Protein 6O62 (pdb70)

Nearest PDB structures (foldseek):
  6o62-assembly1_A-2  TM=1.006E+00  e=1.390E-36  Candida albicans SC5314
  2gf9-assembly1_A  TM=9.568E-01  e=5.274E-24  Homo sapiens
  2f9m-assembly1_A  TM=9.574E-01  e=1.045E-21  Homo sapiens
  2f9l-assembly1_A  TM=9.333E-01  e=4.329E-22  Homo sapiens
  6y7g-assembly2_B  TM=9.219E-01  e=2.370E-21  Homo sapiens

CATH classification: 3.40.50.300

Solvent-accessible surface area: 9292 Å² total; per-residue (Å²): 230,77,91,54,33,100,0,25,0,1,0,0,3,36,105,59,3,15,18,69,30,1,12,49,32,2,40,91,84,123,80,157,86,74,91,94,47,77,60,51,4,110,9,127,57,93,69,0,61,0,37,0,35,21,4,19,49,91,43,197,176,216,67,66,51,56,63,71,8,144,54,5,55,0,0,1,1,2,0,8,0,21,58,32,200,7,25,116,48,1,95,94,41,43,115,33,0,65,127,40,12,89,156,56,22,32,16,0,0,0,0,2,64,9,51,46,104,145,83,62,111,0,45,92,115,73,0,82,90,17,2,69,139,28,130,18,40,33,30,4,0,0,4,119,62,60,76,51,0,56,40,1,2,74,76,0,0,39,45,4,33,133,118,51,86,144,160,126,232

Foldseek 3Di:
DDAPEEAEEEEDFDPPLQRVLLQCCQAVVDGDPWDWDWDWDAAPRGIYIYTYTDHHPPDDDPDDPLVSLERHQEYEYEAEQLDVVRVVCSVVVLVVSPVRHDPNRAYEYEHEPPVPPVSGDHDPVNQVVVCVVVVHHYDYAYSVVRPCSNVRVRVSVNSSVVRPDDDDD

InterPro domains:
  IPR001806 Small GTPase [PF00071] (16-175)
  IPR001806 Small GTPase [PS51421] (6-210)
  IPR001806 Small GTPase [SM00174] (17-178)
  IPR005225 Small GTP-binding domain [TIGR00231] (14-171)
  IPR027417 P-loop containing nucleoside triphosphate hydrolase [G3DSA:3.40.50.300] (5-186)
  IPR027417 P-loop containing nucleoside triphosphate hydrolase [SSF52540] (11-182)
  IPR050305 Small GTPase superfamily, Rab [PTHR47980] (8-191)

Organism: Candida albicans (strain SC5314 / ATCC MYA-2876) (NCBI:txid237561)

Secondary structure (DSSP, 8-state):
---SEEEEEEEE--TTSSHHHHHHHHHT------EEEEEEEEETTEEEEEEEEE-SSSPPTT---HHHHSS-SEEEEEEETT-HHHHHTHHHHHHHHHHHS-TTPEEEEEEE-TT--TT--S-HHHHHHHHHHHT--EEE-BTTTTBTHHHHHHHHHHHHHHH------

GO terms:
  GO:1903561 extracellular vesicle (C, IDA)
  GO:0000131 incipient cellular bud site (C, IDA)
  GO:0005886 plasma membrane (C, IDA)
  GO:0005934 cellular bud tip (C, IDA)
  GO:0031521 spitzenkorper (C, IDA)
  GO:0003924 GTPase activity (F, IGI)
  GO:0006903 vesicle targeting (P, IGI)
  GO:0006906 vesicle fusion (P, IGI)
  GO:0009306 protein secretion (P, IMP)
  GO:0071466 cellular response to xenobiotic stimulus (P, IMP)
  GO:0006887 exocytosis (P, IMP)
  GO:0006893 Golgi to plasma membrane transport (P, IMP)

Sequence (169 aa):
RAYDMIMKLLLVGDSGVGKSCLLLLRFVEDKFNGIDFKIRTIESKGKRIKLQVWDTAGQERFRTITTAYYRGAMGIVLIYDVTDSRSFENVENWFQTVTQHANEDAQIFLVGNKCDDEVNRQVSKEQGQELAAKLNVPFLEASAKSNENVDSIFYELASIIQEKHVEENI

B-factor: mean 27.85, std 10.97, range [10.18, 71.99]

Structure (mmCIF, N/CA/C/O backbone):
data_6O62
#
_entry.id   6O62
#
_cell.length_a   96.301
_cell.length_b   38.082
_cell.length_c   43.115
_cell.angle_alpha   90.00
_cell.angle_beta   105.09
_cell.angle_gamma   90.00
#
_symmetry.space_group_name_H-M   'C 1 2 1'
#
loop_
_entity.id
_entity.type
_entity.pdbx_description
1 polymer 'Ras-related protein SEC4'
2 non-polymer "GUANOSINE-5'-DIPHOSPHATE"
3 water water
#
loop_
_atom_site.group_PDB
_atom_site.id
_atom_site.type_symbol
_atom_site.label_atom_id
_atom_site.label_alt_id
_atom_site.label_comp_id
_atom_site.label_asym_id
_atom_site.label_entity_id
_atom_site.label_seq_id
_atom_site.pdbx_PDB_ins_code
_atom_site.Cartn_x
_atom_site.Cartn_y
_atom_site.Cartn_z
_atom_site.occupancy
_atom_site.B_iso_or_equiv
_atom_site.auth_seq_id
_atom_site.auth_comp_id
_atom_site.auth_asym_id
_atom_site.auth_atom_id
_atom_site.pdbx_PDB_model_num
ATOM 1 N N . ARG A 1 9 ? -0.708 -18.196 37.967 1.00 68.20 9 ARG A N 1
ATOM 2 C CA . ARG A 1 9 ? -0.924 -16.754 38.010 1.00 67.93 9 ARG A CA 1
ATOM 3 C C . ARG A 1 9 ? -1.454 -16.238 36.678 1.00 66.68 9 ARG A C 1
ATOM 4 O O . ARG A 1 9 ? -0.958 -16.610 35.614 1.00 64.69 9 ARG A O 1
ATOM 12 N N . ALA A 1 10 ? -2.468 -15.378 36.743 1.00 67.63 10 ALA A N 1
ATOM 13 C CA . ALA A 1 10 ? -3.005 -14.767 35.541 1.00 65.11 10 ALA A CA 1
ATOM 14 C C . ALA A 1 10 ? -2.006 -13.765 34.964 1.00 62.79 10 ALA A C 1
ATOM 15 O O . ALA A 1 10 ? -0.980 -13.442 35.571 1.00 63.23 10 ALA A O 1
ATOM 17 N N . TYR A 1 11 ? -2.319 -13.270 33.771 1.00 55.12 11 TYR A N 1
ATOM 18 C CA . TYR A 1 11 ? -1.419 -12.355 33.086 1.00 47.42 11 TYR A CA 1
ATOM 19 C C . TYR A 1 11 ? -1.400 -10.998 33.777 1.00 44.76 11 TYR A C 1
ATOM 20 O O . TYR A 1 11 ? -2.440 -10.470 34.182 1.00 47.02 11 TYR A O 1
ATOM 29 N N . ASP A 1 12 ? -0.200 -10.434 33.915 1.00 40.41 12 ASP A N 1
ATOM 30 C CA . ASP A 1 12 ? -0.035 -9.141 34.565 1.00 39.22 12 ASP A CA 1
ATOM 31 C C . ASP A 1 12 ? -0.229 -7.974 33.609 1.00 36.56 12 ASP A C 1
ATOM 32 O O . ASP A 1 12 ? -0.736 -6.924 34.022 1.00 29.61 12 ASP A O 1
ATOM 37 N N . MET A 1 13 ? 0.160 -8.129 32.345 1.00 32.28 13 MET A N 1
ATOM 38 C CA . MET A 1 13 ? -0.010 -7.088 31.344 1.00 30.09 13 MET A CA 1
ATOM 39 C C . MET A 1 13 ? -0.336 -7.723 30.001 1.00 26.31 13 MET A C 1
ATOM 40 O O . MET A 1 13 ? 0.018 -8.875 29.738 1.00 22.24 13 MET A O 1
ATOM 45 N N . ILE A 1 14 ? -1.022 -6.957 29.157 1.00 25.46 14 ILE A N 1
ATOM 46 C CA . ILE A 1 14 ? -1.285 -7.327 27.772 1.00 23.76 14 ILE A CA 1
ATOM 47 C C . ILE A 1 14 ? -0.704 -6.236 26.885 1.00 22.92 14 ILE A C 1
ATOM 48 O O . ILE A 1 14 ? -1.008 -5.053 27.072 1.00 23.86 14 ILE A O 1
ATOM 53 N N . MET A 1 15 ? 0.130 -6.631 25.928 1.00 21.95 15 MET A N 1
ATOM 54 C CA . MET A 1 15 ? 0.828 -5.691 25.063 1.00 22.23 15 MET A CA 1
ATOM 55 C C . MET A 1 15 ? 0.481 -5.970 23.609 1.00 21.48 15 MET A C 1
ATOM 56 O O . MET A 1 15 ? 0.641 -7.098 23.131 1.00 19.66 15 MET A O 1
ATOM 61 N N . LYS A 1 16 ? 0.010 -4.939 22.913 1.00 22.74 16 LYS A N 1
ATOM 62 C CA . LYS A 1 16 ? -0.333 -5.022 21.498 1.00 22.91 16 LYS A CA 1
ATOM 63 C C . LYS A 1 16 ? 0.859 -4.522 20.689 1.00 21.87 16 LYS A C 1
ATOM 64 O O . LYS A 1 16 ? 1.162 -3.324 20.692 1.00 22.52 16 LYS A O 1
ATOM 70 N N . LEU A 1 17 ? 1.536 -5.439 20.006 1.00 20.63 17 LEU A N 1
ATOM 71 C CA . LEU A 1 17 ? 2.701 -5.113 19.197 1.00 19.79 17 LEU A CA 1
ATOM 72 C C . LEU A 1 17 ? 2.332 -5.140 17.720 1.00 19.90 17 LEU A C 1
ATOM 73 O O . LEU A 1 17 ? 1.643 -6.054 17.257 1.00 20.31 17 LEU A O 1
ATOM 78 N N . LEU A 1 18 ? 2.794 -4.132 16.985 1.00 19.73 18 LEU A N 1
ATOM 79 C CA . LEU A 1 18 ? 2.452 -3.950 15.582 1.00 20.56 18 LEU A CA 1
ATOM 80 C C . LEU A 1 18 ? 3.706 -4.078 14.729 1.00 18.96 18 LEU A C 1
ATOM 81 O O . LEU A 1 18 ? 4.696 -3.378 14.966 1.00 18.77 18 LEU A O 1
ATOM 86 N N . LEU A 1 19 ? 3.663 -4.970 13.743 1.00 18.31 19 LEU A N 1
ATOM 87 C CA . LEU A 1 19 ? 4.761 -5.158 12.804 1.00 17.91 19 LEU A CA 1
ATOM 88 C C . LEU A 1 19 ? 4.469 -4.391 11.522 1.00 17.52 19 LEU A C 1
ATOM 89 O O . LEU A 1 19 ? 3.403 -4.561 10.921 1.00 14.49 19 LEU A O 1
ATOM 94 N N . VAL A 1 20 ? 5.415 -3.548 11.107 1.00 17.14 20 VAL A N 1
ATOM 95 C CA . VAL A 1 20 ? 5.286 -2.767 9.886 1.00 17.02 20 VAL A CA 1
ATOM 96 C C . VAL A 1 20 ? 6.551 -2.938 9.055 1.00 16.60 20 VAL A C 1
ATOM 97 O O . VAL A 1 20 ? 7.604 -3.341 9.554 1.00 16.66 20 VAL A O 1
ATOM 101 N N . GLY A 1 21 ? 6.431 -2.627 7.778 1.00 16.75 21 GLY A N 1
ATOM 102 C CA . GLY A 1 21 ? 7.528 -2.754 6.840 1.00 16.51 21 GLY A CA 1
ATOM 103 C C . GLY A 1 21 ? 7.017 -3.105 5.460 1.00 16.73 21 GLY A C 1
ATOM 104 O O . GLY A 1 21 ? 5.886 -3.549 5.273 1.00 18.16 21 GLY A O 1
ATOM 105 N N . ASP A 1 22 ? 7.879 -2.896 4.467 1.00 21.80 22 ASP A N 1
ATOM 106 C CA . ASP A 1 22 ? 7.514 -3.172 3.085 1.00 23.88 22 ASP A CA 1
ATOM 107 C C . ASP A 1 22 ? 7.243 -4.661 2.886 1.00 24.33 22 ASP A C 1
ATOM 108 O O . ASP A 1 22 ? 7.689 -5.515 3.657 1.00 23.16 22 ASP A O 1
ATOM 113 N N . SER A 1 23 ? 6.494 -4.967 1.829 1.00 26.46 23 SER A N 1
ATOM 114 C CA . SER A 1 23 ? 6.161 -6.351 1.515 1.00 26.57 23 SER A CA 1
ATOM 115 C C . SER A 1 23 ? 7.417 -7.102 1.090 1.00 27.06 23 SER A C 1
ATOM 116 O O . SER A 1 23 ? 8.108 -6.691 0.151 1.00 29.86 23 SER A O 1
ATOM 119 N N . GLY A 1 24 ? 7.717 -8.198 1.784 1.00 24.79 24 GLY A N 1
ATOM 120 C CA . GLY A 1 24 ? 8.863 -9.022 1.468 1.00 22.20 24 GLY A CA 1
ATOM 121 C C . GLY A 1 24 ? 10.044 -8.880 2.404 1.00 23.33 24 GLY A C 1
ATOM 122 O O . GLY A 1 24 ? 11.075 -9.523 2.169 1.00 21.99 24 GLY A O 1
ATOM 123 N N . VAL A 1 25 ? 9.932 -8.063 3.455 1.00 21.53 25 VAL A N 1
ATOM 124 C CA . VAL A 1 25 ? 11.043 -7.889 4.389 1.00 20.82 25 VAL A CA 1
ATOM 125 C C . VAL A 1 25 ? 11.106 -8.980 5.443 1.00 20.28 25 VAL A C 1
ATOM 126 O O . VAL A 1 25 ? 12.101 -9.063 6.174 1.00 19.68 25 VAL A O 1
ATOM 130 N N . GLY A 1 26 ? 10.082 -9.818 5.544 1.00 20.76 26 GLY A N 1
ATOM 131 C CA . GLY A 1 26 ? 10.055 -10.889 6.511 1.00 21.02 26 GLY A CA 1
ATOM 132 C C . GLY A 1 26 ? 9.184 -10.653 7.724 1.00 19.60 26 GLY A C 1
ATOM 133 O O . GLY A 1 26 ? 9.519 -11.147 8.807 1.00 18.80 26 GLY A O 1
ATOM 134 N N . LYS A 1 27 ? 8.077 -9.922 7.582 1.00 19.62 27 LYS A N 1
ATOM 135 C CA . LYS A 1 27 ? 7.228 -9.628 8.733 1.00 18.62 27 LYS A CA 1
ATOM 136 C C . LYS A 1 27 ? 6.537 -10.886 9.245 1.00 19.91 27 LYS A C 1
ATOM 137 O O . LYS A 1 27 ? 6.618 -11.209 10.436 1.00 19.79 27 LYS A O 1
ATOM 143 N N . SER A 1 28 ? 5.849 -11.612 8.359 1.00 21.35 28 SER A N 1
ATOM 144 C CA . SER A 1 28 ? 5.141 -12.815 8.781 1.00 21.88 28 SER A CA 1
ATOM 145 C C . SER A 1 28 ? 6.090 -13.944 9.161 1.00 22.48 28 SER A C 1
ATOM 146 O O . SER A 1 28 ? 5.706 -14.823 9.939 1.00 22.97 28 SER A O 1
ATOM 149 N N . CYS A 1 29 ? 7.315 -13.944 8.630 1.00 22.71 29 CYS A N 1
ATOM 150 C CA . CYS A 1 29 ? 8.296 -14.940 9.051 1.00 23.86 29 CYS A CA 1
ATOM 151 C C . CYS A 1 29 ? 8.841 -14.621 10.437 1.00 21.81 29 CYS A C 1
ATOM 152 O O . CYS A 1 29 ? 9.052 -15.529 11.252 1.00 22.04 29 CYS A O 1
ATOM 155 N N . LEU A 1 30 ? 9.076 -13.337 10.725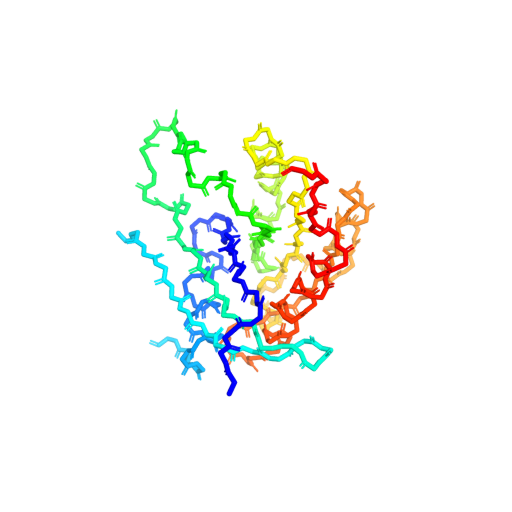 1.00 20.49 30 LEU A N 1
ATOM 156 C CA . LEU A 1 30 ? 9.478 -12.944 12.071 1.00 19.65 30 LEU A CA 1
ATOM 157 C C . LEU A 1 30 ? 8.376 -13.239 13.075 1.00 20.24 30 LEU A C 1
ATOM 158 O O . LEU A 1 30 ? 8.651 -13.623 14.220 1.00 20.52 30 LEU A O 1
ATOM 163 N N . LEU A 1 31 ? 7.116 -13.063 12.670 1.00 20.45 31 LEU A N 1
ATOM 164 C CA . LEU A 1 31 ? 5.999 -13.420 13.535 1.00 20.43 31 LEU A CA 1
ATOM 165 C C . LEU A 1 31 ? 5.920 -14.931 13.738 1.00 21.12 31 LEU A C 1
ATOM 166 O O . LEU A 1 31 ? 5.680 -15.400 14.853 1.00 21.29 31 LEU A O 1
ATOM 171 N N . LEU A 1 32 ? 6.125 -15.698 12.665 1.00 22.02 32 LEU A N 1
ATOM 172 C CA A LEU A 1 32 ? 6.076 -17.154 12.787 0.50 23.81 32 LEU A CA 1
ATOM 173 C CA B LEU A 1 32 ? 6.079 -17.155 12.781 0.50 23.82 32 LEU A CA 1
ATOM 174 C C . LEU A 1 32 ? 7.240 -17.680 13.623 1.00 23.38 32 LEU A C 1
ATOM 175 O O . LEU A 1 32 ? 7.074 -18.635 14.387 1.00 24.56 32 LEU A O 1
ATOM 184 N N . ARG A 1 33 ? 8.415 -17.064 13.490 1.00 22.34 33 ARG A N 1
ATOM 185 C CA . ARG A 1 33 ? 9.575 -17.518 14.251 1.00 22.42 33 ARG A CA 1
ATOM 186 C C . ARG A 1 33 ? 9.446 -17.184 15.732 1.00 21.33 33 ARG A C 1
ATOM 187 O O . ARG A 1 33 ? 9.926 -17.944 16.581 1.00 22.69 33 ARG A O 1
ATOM 195 N N . PHE A 1 34 ? 8.800 -16.068 16.069 1.00 19.64 34 PHE A N 1
ATOM 196 C CA . PHE A 1 34 ? 8.698 -15.696 17.475 1.00 18.88 34 PHE A CA 1
ATOM 197 C C . PHE A 1 34 ? 7.670 -16.547 18.212 1.00 19.98 34 PHE A C 1
ATOM 198 O O . PHE A 1 34 ? 7.935 -17.016 19.324 1.00 19.54 34 PHE A O 1
ATOM 206 N N . VAL A 1 35 ? 6.505 -16.764 17.611 1.00 21.34 35 VAL A N 1
ATOM 207 C CA . VAL A 1 35 ? 5.415 -17.464 18.286 1.00 23.61 35 VAL A CA 1
ATOM 208 C C . VAL A 1 35 ? 5.521 -18.973 18.106 1.00 26.54 35 VAL A C 1
ATOM 209 O O . VAL A 1 35 ? 5.360 -19.735 19.062 1.00 26.91 35 VAL A O 1
ATOM 213 N N . GLU A 1 36 ? 5.794 -19.434 16.885 1.00 28.61 36 GLU A N 1
ATOM 214 C CA . GLU A 1 36 ? 5.822 -20.862 16.595 1.00 31.77 36 GLU A CA 1
ATOM 215 C C . GLU A 1 36 ? 7.229 -21.432 16.469 1.00 32.37 36 GLU A C 1
ATOM 216 O O . GLU A 1 36 ? 7.371 -22.656 16.377 1.00 34.31 36 GLU A O 1
ATOM 222 N N . ASP A 1 37 ? 8.262 -20.584 16.458 1.00 31.32 37 ASP A N 1
ATOM 223 C CA . ASP A 1 37 ? 9.663 -21.010 16.424 1.00 32.87 37 ASP A CA 1
ATOM 224 C C . ASP A 1 37 ? 10.021 -21.730 15.124 1.00 35.22 37 ASP A C 1
ATOM 225 O O . ASP A 1 37 ? 10.914 -22.579 15.102 1.00 37.43 37 ASP A O 1
ATOM 230 N N . LYS A 1 38 ? 9.344 -21.401 14.028 1.00 35.55 38 LYS A N 1
ATOM 231 C CA . LYS A 1 38 ? 9.559 -22.068 12.750 1.00 38.42 38 LYS A CA 1
ATOM 232 C C . LYS A 1 38 ? 10.015 -21.064 11.699 1.00 39.03 38 LYS A C 1
ATOM 233 O O . LYS A 1 38 ? 10.001 -19.850 11.913 1.00 34.73 38 LYS A O 1
ATOM 239 N N . PHE A 1 39 ? 10.424 -21.594 10.548 1.00 45.53 39 PHE A N 1
ATOM 240 C CA . PHE A 1 39 ? 10.891 -20.773 9.436 1.00 49.85 39 PHE A CA 1
ATOM 241 C C . PHE A 1 39 ? 10.455 -21.413 8.128 1.00 59.14 39 PHE A C 1
ATOM 242 O O . PHE A 1 39 ? 10.806 -22.565 7.854 1.00 63.99 39 PHE A O 1
ATOM 250 N N . ASN A 1 40 ? 9.701 -20.662 7.329 1.00 61.06 40 ASN A N 1
ATOM 251 C CA . ASN A 1 40 ? 9.253 -21.096 6.006 1.00 64.52 40 ASN A CA 1
ATOM 252 C C . ASN A 1 40 ? 8.532 -22.441 6.052 1.00 67.20 40 ASN A C 1
ATOM 253 O O . ASN A 1 40 ? 7.537 -22.645 5.357 1.00 68.76 40 ASN A O 1
ATOM 258 N N . GLY A 1 48 ? -5.149 -11.401 4.760 1.00 46.52 48 GLY A N 1
ATOM 259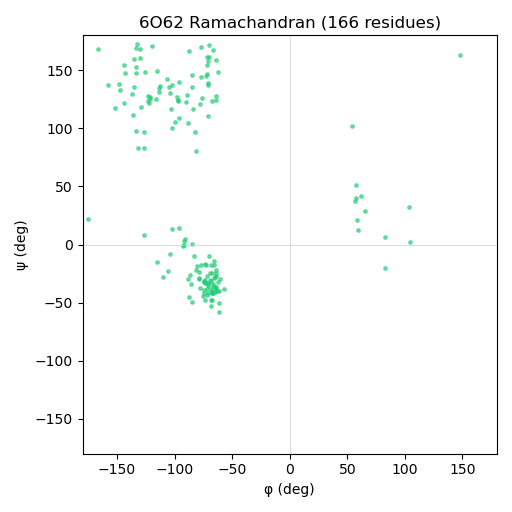 C CA . GLY A 1 48 ? -3.974 -11.809 5.508 1.00 44.09 48 GLY A CA 1
ATOM 260 C C . GLY A 1 48 ? -3.799 -11.048 6.807 1.00 41.81 48 GLY A C 1
ATOM 261 O O . GLY A 1 48 ? -2.694 -10.968 7.346 1.00 40.01 48 GLY A O 1
ATOM 262 N N . ILE A 1 49 ? -4.894 -10.488 7.311 1.00 40.66 49 ILE A N 1
ATOM 263 C CA . ILE A 1 49 ? -4.882 -9.722 8.552 1.00 38.74 49 ILE A CA 1
ATOM 264 C C . ILE A 1 49 ? -5.157 -10.672 9.709 1.00 37.47 49 ILE A C 1
ATOM 265 O O . ILE A 1 49 ? -6.188 -11.352 9.732 1.00 39.83 49 ILE A O 1
ATOM 270 N N . ASP A 1 50 ? -4.239 -10.716 10.670 1.00 34.28 50 ASP A N 1
ATOM 271 C CA . ASP A 1 50 ? -4.404 -11.536 11.864 1.00 32.63 50 ASP A CA 1
ATOM 272 C C . ASP A 1 50 ? -3.360 -11.107 12.884 1.00 29.39 50 ASP A C 1
ATOM 273 O O . ASP A 1 50 ? -2.430 -10.357 12.575 1.00 27.97 50 ASP A O 1
ATOM 278 N N . PHE A 1 51 ? -3.531 -11.592 14.112 1.00 28.11 51 PHE A N 1
ATOM 279 C CA . PHE A 1 51 ? -2.543 -11.423 15.164 1.00 25.84 51 PHE A CA 1
ATOM 280 C C . PHE A 1 51 ? -2.330 -12.755 15.868 1.00 25.84 51 PHE A C 1
ATOM 281 O O . PHE A 1 51 ? -3.250 -13.569 15.986 1.00 26.68 51 PHE A O 1
ATOM 289 N N . LYS A 1 52 ? -1.101 -12.972 16.329 1.00 24.39 52 LYS A N 1
ATOM 290 C CA . LYS A 1 52 ? -0.737 -14.182 17.048 1.00 23.73 52 LYS A CA 1
ATOM 291 C C . LYS A 1 52 ? -0.121 -13.805 18.387 1.00 20.71 52 LYS A C 1
ATOM 292 O O . LYS A 1 52 ? 0.531 -12.765 18.517 1.00 19.90 52 LYS A O 1
ATOM 298 N N . ILE A 1 53 ? -0.334 -14.661 19.382 1.00 20.53 53 ILE A N 1
ATOM 299 C CA . ILE A 1 53 ? 0.027 -14.352 20.759 1.00 21.00 53 ILE A CA 1
ATOM 300 C C . ILE A 1 53 ? 1.120 -15.298 21.236 1.00 20.97 53 ILE A C 1
ATOM 301 O O . ILE A 1 53 ? 1.220 -16.449 20.796 1.00 21.65 53 ILE A O 1
ATOM 306 N N . ARG A 1 54 ? 1.952 -14.791 22.142 1.00 20.48 54 ARG A N 1
ATOM 307 C CA . ARG A 1 54 ? 2.939 -15.600 22.844 1.00 19.40 54 ARG A CA 1
ATOM 308 C C . ARG A 1 54 ? 3.118 -15.021 24.238 1.00 18.07 54 ARG A C 1
ATOM 309 O O . ARG A 1 54 ? 3.258 -13.804 24.391 1.00 16.29 54 ARG A O 1
ATOM 317 N N . THR A 1 55 ? 3.105 -15.890 25.245 1.00 18.65 55 THR A N 1
ATOM 318 C CA . THR A 1 55 ? 3.261 -15.473 26.632 1.00 19.36 55 THR A CA 1
ATOM 319 C C . THR A 1 55 ? 4.738 -15.452 27.004 1.00 18.82 55 THR A C 1
ATOM 320 O O . THR A 1 55 ? 5.453 -16.435 26.783 1.00 19.39 55 THR A O 1
ATOM 324 N N . ILE A 1 56 ? 5.192 -14.330 27.564 1.00 18.73 56 ILE A N 1
ATOM 325 C CA . ILE A 1 56 ? 6.573 -14.162 27.995 1.00 19.50 56 ILE A CA 1
ATOM 326 C C . ILE A 1 56 ? 6.587 -13.639 29.426 1.00 20.96 56 ILE A C 1
ATOM 327 O O . ILE A 1 56 ? 5.565 -13.224 29.976 1.00 20.10 56 ILE A O 1
ATOM 332 N N . GLU A 1 57 ? 7.774 -13.668 30.026 1.00 22.59 57 GLU A N 1
ATOM 333 C CA . GLU A 1 57 ? 8.031 -13.068 31.328 1.00 24.90 57 GLU A CA 1
ATOM 334 C C . GLU A 1 57 ? 8.995 -11.913 31.146 1.00 25.10 57 GLU A C 1
ATOM 335 O O . GLU A 1 57 ? 9.995 -12.041 30.429 1.00 24.66 57 GLU A O 1
ATOM 341 N N . SER A 1 58 ? 8.706 -10.782 31.787 1.00 26.51 58 SER A N 1
ATOM 342 C CA . SER A 1 58 ? 9.575 -9.614 31.756 1.00 28.44 58 SER A CA 1
ATOM 343 C C . SER A 1 58 ? 9.671 -9.060 33.171 1.00 25.98 58 SER A C 1
ATOM 344 O O . SER A 1 58 ? 8.688 -8.530 33.699 1.00 26.71 58 SER A O 1
ATOM 347 N N . LYS A 1 59 ? 10.852 -9.186 33.775 1.00 27.42 59 LYS A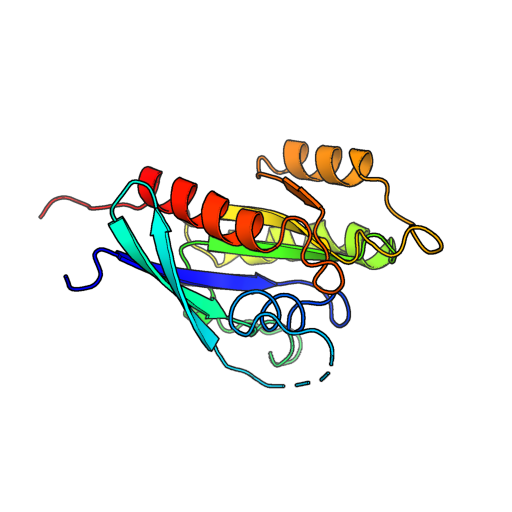 N 1
ATOM 348 C CA . LYS A 1 59 ? 11.100 -8.725 35.141 1.00 32.81 59 LYS A CA 1
ATOM 349 C C . LYS A 1 59 ? 10.134 -9.375 36.130 1.00 33.78 59 LYS A C 1
ATOM 350 O O . LYS A 1 59 ? 9.633 -8.732 37.054 1.00 36.00 59 LYS A O 1
ATOM 356 N N . GLY A 1 60 ? 9.870 -10.665 35.930 1.00 32.49 60 GLY A N 1
ATOM 357 C CA . GLY A 1 60 ? 9.022 -11.421 36.828 1.00 33.26 60 GLY A CA 1
ATOM 358 C C . GLY A 1 60 ? 7.536 -11.287 36.590 1.00 32.71 60 GLY A C 1
ATOM 359 O O . GLY A 1 60 ? 6.750 -11.806 37.390 1.00 34.33 60 GLY A O 1
ATOM 360 N N . LYS A 1 61 ? 7.122 -10.617 35.519 1.00 30.74 61 LYS A N 1
ATOM 361 C CA . LYS A 1 61 ? 5.714 -10.380 35.233 1.00 29.20 61 LYS A CA 1
ATOM 362 C C . LYS A 1 61 ? 5.309 -11.129 33.972 1.00 25.87 61 LYS A C 1
ATOM 363 O O . LYS A 1 61 ? 5.996 -11.048 32.948 1.00 24.06 61 LYS A O 1
ATOM 369 N N . ARG A 1 62 ? 4.195 -11.852 34.049 1.00 25.69 62 ARG A N 1
ATOM 370 C CA . ARG A 1 62 ? 3.669 -12.581 32.902 1.00 24.46 62 ARG A CA 1
ATOM 371 C C . ARG A 1 62 ? 2.959 -11.609 31.967 1.00 23.30 62 ARG A C 1
ATOM 372 O O . ARG A 1 62 ? 1.999 -10.942 32.368 1.00 23.80 62 ARG A O 1
ATOM 380 N N . ILE A 1 63 ? 3.429 -11.529 30.725 1.00 21.35 63 ILE A N 1
ATOM 381 C CA . ILE A 1 63 ? 2.900 -10.600 29.734 1.00 21.85 63 ILE A CA 1
ATOM 382 C C . ILE A 1 63 ? 2.440 -11.402 28.526 1.00 21.11 63 ILE A C 1
ATOM 383 O O . ILE A 1 63 ? 3.230 -12.147 27.932 1.00 19.01 63 ILE A O 1
ATOM 388 N N . LYS A 1 64 ? 1.168 -11.251 28.163 1.00 23.26 64 LYS A N 1
ATOM 389 C CA . LYS A 1 64 ? 0.619 -11.886 26.966 1.00 23.58 64 LYS A CA 1
ATOM 390 C C . LYS A 1 64 ? 0.837 -10.935 25.796 1.00 23.91 64 LYS A C 1
ATOM 391 O O . LYS A 1 64 ? 0.138 -9.928 25.659 1.00 23.54 64 LYS A O 1
ATOM 397 N N . LEU A 1 65 ? 1.815 -11.251 24.953 1.00 24.57 65 LEU A N 1
ATOM 398 C CA . LEU A 1 65 ? 2.132 -10.406 23.813 1.00 25.82 65 LEU A CA 1
ATOM 399 C C . LEU A 1 65 ? 1.120 -10.616 22.696 1.00 27.32 65 LEU A C 1
ATOM 400 O O . LEU A 1 65 ? 0.640 -11.730 22.471 1.00 27.56 65 LEU A O 1
ATOM 405 N N . GLN A 1 66 ? 0.795 -9.531 21.997 1.00 28.30 66 GLN A N 1
ATOM 406 C CA . GLN A 1 66 ? -0.177 -9.546 20.905 1.00 29.13 66 GLN A CA 1
ATOM 407 C C . GLN A 1 66 ? 0.501 -8.941 19.680 1.00 28.13 66 GLN A C 1
ATOM 408 O O . GLN A 1 66 ? 0.552 -7.717 19.532 1.00 28.71 66 GLN A O 1
ATOM 414 N N . VAL A 1 67 ? 1.019 -9.798 18.805 1.00 26.29 67 VAL A N 1
ATOM 415 C CA . VAL A 1 67 ? 1.812 -9.377 17.656 1.00 24.90 67 VAL A CA 1
ATOM 416 C C . VAL A 1 67 ? 0.906 -9.324 16.434 1.00 24.56 67 VAL A C 1
ATOM 417 O O . VAL A 1 67 ? 0.281 -10.328 16.071 1.00 26.24 67 VAL A O 1
ATOM 421 N N . TRP A 1 68 ? 0.845 -8.162 15.790 1.00 23.08 68 TRP A N 1
ATOM 422 C CA . TRP A 1 68 ? -0.010 -7.938 14.634 1.00 24.21 68 TRP A CA 1
ATOM 423 C C . TRP A 1 68 ? 0.821 -7.885 13.359 1.00 25.05 68 TRP A C 1
ATOM 424 O O . TRP A 1 68 ? 1.935 -7.354 13.353 1.00 24.03 68 TRP A O 1
ATOM 435 N N . ASP A 1 69 ? 0.266 -8.438 12.276 1.00 26.78 69 ASP A N 1
ATOM 436 C CA . ASP A 1 69 ? 0.838 -8.341 10.930 1.00 27.75 69 ASP A CA 1
ATOM 437 C C . ASP A 1 69 ? -0.275 -7.803 10.032 1.00 28.82 69 ASP A C 1
ATOM 438 O O . ASP A 1 69 ? -0.975 -8.565 9.362 1.00 30.23 69 ASP A O 1
ATOM 443 N N . THR A 1 70 ? -0.438 -6.476 10.025 1.00 63.19 70 THR A N 1
ATOM 444 C CA . THR A 1 70 ? -1.588 -5.848 9.387 1.00 58.41 70 THR A CA 1
ATOM 445 C C . THR A 1 70 ? -1.214 -4.775 8.371 1.00 54.21 70 THR A C 1
ATOM 446 O O . THR A 1 70 ? -2.106 -4.075 7.876 1.00 50.17 70 THR A O 1
ATOM 450 N N . ALA A 1 71 ? 0.067 -4.626 8.036 1.00 55.92 71 ALA A N 1
ATOM 451 C CA . ALA A 1 71 ? 0.483 -3.536 7.162 1.00 52.93 71 ALA A CA 1
ATOM 452 C C . ALA A 1 71 ? 0.256 -3.828 5.684 1.00 50.30 71 ALA A C 1
ATOM 453 O O . ALA A 1 71 ? 0.163 -2.886 4.891 1.00 47.36 71 ALA A O 1
ATOM 455 N N . GLY A 1 72 ? 0.154 -5.097 5.298 1.00 51.65 72 GLY A N 1
ATOM 456 C CA . GLY A 1 72 ? 0.130 -5.454 3.892 1.00 50.45 72 GLY A CA 1
ATOM 457 C C . GLY A 1 72 ? -1.234 -5.464 3.232 1.00 46.43 72 GLY A C 1
ATOM 458 O O . GLY A 1 72 ? -1.342 -5.215 2.028 1.00 45.54 72 GLY A O 1
ATOM 459 N N . GLN A 1 73 ? -2.284 -5.752 3.999 1.00 44.92 73 GLN A N 1
ATOM 460 C CA . GLN A 1 73 ? -3.623 -5.908 3.449 1.00 42.82 73 GLN A CA 1
ATOM 461 C C . GLN A 1 73 ? -4.460 -4.639 3.558 1.00 38.31 73 GLN A C 1
ATOM 462 O O . GLN A 1 73 ? -5.681 -4.699 3.381 1.00 37.19 73 GLN A O 1
ATOM 468 N N . GLU A 1 74 ? -3.837 -3.499 3.841 1.00 35.94 74 GLU A N 1
ATOM 469 C CA . GLU A 1 74 ? -4.572 -2.246 3.910 1.00 31.76 74 GLU A CA 1
ATOM 470 C C . GLU A 1 74 ? -5.000 -1.801 2.516 1.00 28.71 74 GLU A C 1
ATOM 471 O O . GLU A 1 74 ? -4.382 -2.154 1.508 1.00 29.47 74 GLU A O 1
ATOM 477 N N . ARG A 1 75 ? -6.074 -1.018 2.465 1.00 25.85 75 ARG A N 1
ATOM 478 C CA . ARG A 1 75 ? -6.548 -0.504 1.191 1.00 24.57 75 ARG A CA 1
ATOM 479 C C . ARG A 1 75 ? -5.574 0.538 0.644 1.00 24.15 75 ARG A C 1
ATOM 480 O O . ARG A 1 75 ? -4.753 1.106 1.370 1.00 24.52 75 ARG A O 1
ATOM 488 N N . PHE A 1 76 ? -5.679 0.783 -0.659 1.00 24.07 76 PHE A N 1
ATOM 489 C CA . PHE A 1 76 ? -4.727 1.644 -1.350 1.00 24.24 76 PHE A CA 1
ATOM 490 C C . PHE A 1 76 ? -4.806 3.072 -0.829 1.00 21.87 76 PHE A C 1
ATOM 491 O O . PHE A 1 76 ? -5.877 3.686 -0.835 1.00 20.30 76 PHE A O 1
ATOM 499 N N . ARG A 1 77 ? -3.661 3.596 -0.386 1.00 22.56 77 ARG A N 1
ATOM 500 C CA . ARG A 1 77 ? -3.555 4.964 0.122 1.00 23.42 77 ARG A CA 1
ATOM 501 C C . ARG A 1 77 ? -4.530 5.210 1.271 1.00 22.53 77 ARG A C 1
ATOM 502 O O . ARG A 1 77 ? -5.120 6.285 1.389 1.00 22.19 77 ARG A O 1
ATOM 510 N N . THR A 1 78 ? -4.719 4.196 2.114 1.00 22.53 78 THR A N 1
ATOM 511 C CA . THR A 1 78 ? -5.518 4.332 3.323 1.00 22.18 78 THR A CA 1
ATOM 512 C C . THR A 1 78 ? -4.789 3.665 4.479 1.00 22.88 78 THR A C 1
ATOM 513 O O . THR A 1 78 ? -3.909 2.823 4.284 1.00 22.84 78 THR A O 1
ATOM 517 N N . ILE A 1 79 ? -5.170 4.053 5.692 1.00 23.95 79 ILE A N 1
ATOM 518 C CA . ILE A 1 79 ? -4.669 3.437 6.913 1.00 26.25 79 ILE A CA 1
ATOM 519 C C . ILE A 1 79 ? -5.845 3.197 7.847 1.00 26.78 79 ILE A C 1
ATOM 520 O O . ILE A 1 79 ? -6.711 4.065 8.007 1.00 25.87 79 ILE A O 1
ATOM 525 N N . THR A 1 80 ? -5.888 2.011 8.448 1.00 29.45 80 THR A N 1
ATOM 526 C CA . THR A 1 80 ? -6.886 1.711 9.471 1.00 32.42 80 THR A CA 1
ATOM 527 C C . THR A 1 80 ? -6.378 2.288 10.784 1.00 37.19 80 THR A C 1
ATOM 528 O O . THR A 1 80 ? -5.570 1.671 11.481 1.00 40.29 80 THR A O 1
ATOM 532 N N . THR A 1 81 ? -6.851 3.490 11.117 1.00 27.71 81 THR A N 1
ATOM 533 C CA . THR A 1 81 ? -6.329 4.224 12.262 1.00 28.66 81 THR A CA 1
ATOM 534 C C . THR A 1 81 ? -6.631 3.545 13.594 1.00 28.82 81 THR A C 1
ATOM 535 O O . THR A 1 81 ? -5.970 3.857 14.590 1.00 29.55 81 THR A O 1
ATOM 539 N N . ALA A 1 82 ? -7.590 2.615 13.636 1.00 28.39 82 ALA A N 1
ATOM 540 C CA . ALA A 1 82 ? -7.856 1.899 14.880 1.00 29.21 82 ALA A CA 1
ATOM 541 C C . ALA A 1 82 ? -6.782 0.861 15.175 1.00 29.73 82 ALA A C 1
ATOM 542 O O . ALA A 1 82 ? -6.494 0.585 16.345 1.00 30.95 82 ALA A O 1
ATOM 544 N N . TYR A 1 83 ? -6.181 0.278 14.135 1.00 29.64 83 TYR A N 1
ATOM 545 C CA . TYR A 1 83 ? -5.142 -0.722 14.352 1.00 30.56 83 TYR A CA 1
ATOM 546 C C . TYR A 1 83 ? -3.873 -0.099 14.919 1.00 32.76 83 TYR A C 1
ATOM 547 O O . TYR A 1 83 ? -3.142 -0.758 15.667 1.00 32.43 83 TYR A O 1
ATOM 556 N N . TYR A 1 84 ? -3.594 1.161 14.580 1.00 34.93 84 TYR A N 1
ATOM 557 C CA . TYR A 1 84 ? -2.399 1.826 15.082 1.00 36.62 84 TYR A CA 1
ATOM 558 C C . 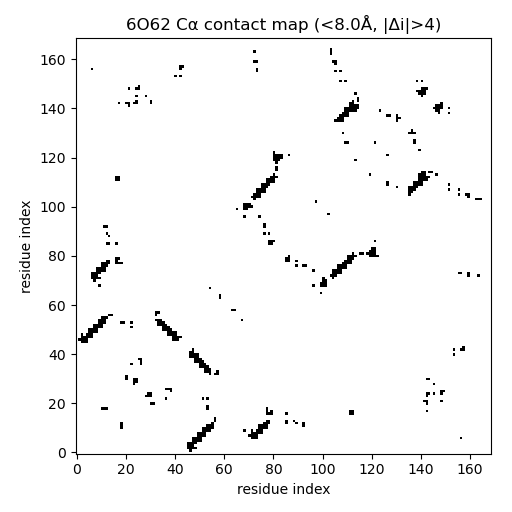TYR A 1 84 ? -2.572 2.365 16.494 1.00 38.93 84 TYR A C 1
ATOM 559 O O . TYR A 1 84 ? -1.570 2.601 17.178 1.00 39.36 84 TYR A O 1
ATOM 568 N N . ARG A 1 85 ? -3.805 2.517 16.937 1.00 41.08 85 ARG A N 1
ATOM 569 C CA . ARG A 1 85 ? -4.171 2.955 18.293 1.00 44.86 85 ARG A CA 1
ATOM 570 C C . ARG A 1 85 ? -4.175 1.739 19.244 1.00 48.18 85 ARG A C 1
ATOM 571 O O . ARG A 1 85 ? -4.556 0.688 18.873 1.00 48.72 85 ARG A O 1
ATOM 579 N N . GLY A 1 86 ? -3.805 1.947 20.487 1.00 51.49 86 GLY A N 1
ATOM 580 C CA . GLY A 1 86 ? -3.776 0.849 21.431 1.00 51.16 86 GLY A CA 1
ATOM 581 C C . GLY A 1 86 ? -2.502 0.039 21.331 1.00 50.53 86 GLY A C 1
ATOM 582 O O . GLY A 1 86 ? -2.137 -0.682 22.265 1.00 50.61 86 GLY A O 1
ATOM 583 N N . ALA A 1 87 ? -1.816 0.149 20.195 1.00 48.54 87 ALA A N 1
ATOM 584 C CA . ALA A 1 87 ? -0.558 -0.558 19.984 1.00 47.27 87 ALA A CA 1
ATOM 585 C C . ALA A 1 87 ? 0.522 0.065 20.857 1.00 42.35 87 ALA A C 1
ATOM 586 O O . ALA A 1 87 ? 0.942 1.204 20.625 1.00 43.75 87 ALA A O 1
ATOM 588 N N . MET A 1 88 ? 0.969 -0.676 21.870 1.00 36.27 88 MET A N 1
ATOM 589 C CA . MET A 1 88 ? 1.994 -0.175 22.774 1.00 32.08 88 MET A CA 1
ATOM 590 C C . MET A 1 88 ? 3.389 -0.225 22.167 1.00 28.31 88 MET A C 1
ATOM 591 O O . MET A 1 88 ? 4.292 0.453 22.667 1.00 27.87 88 MET A O 1
ATOM 596 N N . GLY A 1 89 ? 3.583 -1.005 21.106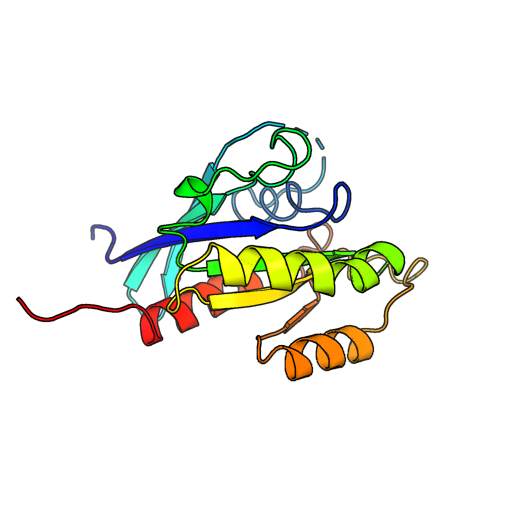 1.00 26.03 89 GLY A N 1
ATOM 597 C CA . GLY A 1 89 ? 4.875 -1.097 20.457 1.00 25.65 89 GLY A CA 1
ATOM 598 C C . GLY A 1 89 ? 4.770 -1.340 18.966 1.00 24.86 89 GLY A C 1
ATOM 599 O O . GLY A 1 89 ? 3.943 -2.142 18.520 1.00 25.25 89 GLY A O 1
ATOM 600 N N . ILE A 1 90 ? 5.598 -0.654 18.184 1.00 24.01 90 ILE A N 1
ATOM 601 C CA . ILE A 1 90 ? 5.610 -0.788 16.731 1.00 21.57 90 ILE A CA 1
ATOM 602 C C . ILE A 1 90 ? 7.012 -1.199 16.308 1.00 20.71 90 ILE A C 1
ATOM 603 O O . ILE A 1 90 ? 7.986 -0.492 16.596 1.00 21.11 90 ILE A O 1
ATOM 608 N N . VAL A 1 91 ? 7.113 -2.335 15.626 1.00 19.50 91 VAL A N 1
ATOM 609 C CA . VAL A 1 91 ? 8.389 -2.868 15.163 1.00 19.04 91 VAL A CA 1
ATOM 610 C C . VAL A 1 91 ? 8.534 -2.512 13.689 1.00 19.29 91 VAL A C 1
ATOM 611 O O . VAL A 1 91 ? 7.878 -3.108 12.828 1.00 18.64 91 VAL A O 1
ATOM 615 N N . LEU A 1 92 ? 9.393 -1.539 13.395 1.00 20.33 92 LEU A N 1
ATOM 616 C CA . LEU A 1 92 ? 9.673 -1.160 12.016 1.00 20.42 92 LEU A CA 1
ATOM 617 C C . LEU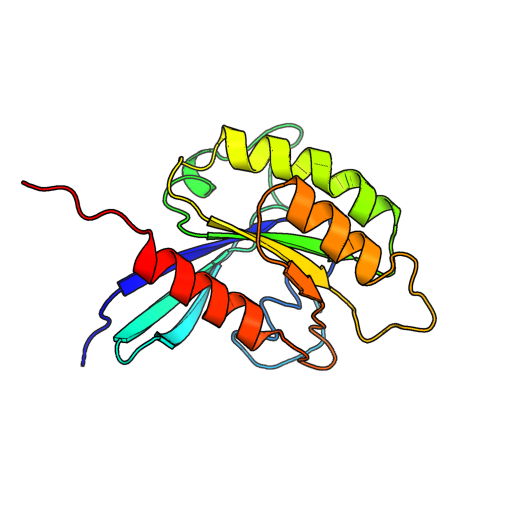 A 1 92 ? 10.742 -2.089 11.455 1.00 20.02 92 LEU A C 1
ATOM 618 O O . LEU A 1 92 ? 11.880 -2.098 11.936 1.00 20.52 92 LEU A O 1
ATOM 623 N N . ILE A 1 93 ? 10.378 -2.864 10.438 1.00 19.18 93 ILE A N 1
ATOM 624 C CA . ILE A 1 93 ? 11.238 -3.899 9.880 1.00 18.60 93 ILE A CA 1
ATOM 625 C C . ILE A 1 93 ? 11.651 -3.501 8.471 1.00 18.32 93 ILE A C 1
ATOM 626 O O . ILE A 1 93 ? 10.829 -3.022 7.681 1.00 18.12 93 ILE A O 1
ATOM 631 N N . TYR A 1 94 ? 12.930 -3.698 8.161 1.00 18.05 94 TYR A N 1
ATOM 632 C CA . TYR A 1 94 ? 13.448 -3.546 6.811 1.00 19.03 94 TYR A CA 1
ATOM 633 C C . TYR A 1 94 ? 14.333 -4.742 6.486 1.00 16.82 94 TYR A C 1
ATOM 634 O O . TYR A 1 94 ? 14.675 -5.548 7.355 1.00 16.83 94 TYR A O 1
ATOM 643 N N . ASP A 1 95 ? 14.700 -4.850 5.214 1.00 17.01 95 ASP A N 1
ATOM 644 C CA . ASP A 1 95 ? 15.512 -5.951 4.714 1.00 18.02 95 ASP A CA 1
ATOM 645 C C . ASP A 1 95 ? 16.943 -5.462 4.527 1.00 19.12 95 ASP A C 1
ATOM 646 O O . ASP A 1 95 ? 17.195 -4.571 3.710 1.00 19.04 95 ASP A O 1
ATOM 651 N N . VAL A 1 96 ? 17.877 -6.045 5.285 1.00 16.80 96 VAL A N 1
ATOM 652 C CA . VAL A 1 96 ? 19.275 -5.650 5.162 1.00 18.40 96 VAL A CA 1
ATOM 653 C C . VAL A 1 96 ? 19.856 -6.063 3.818 1.00 17.94 96 VAL A C 1
ATOM 654 O O . VAL A 1 96 ? 20.901 -5.541 3.412 1.00 18.07 96 VAL A O 1
ATOM 658 N N . THR A 1 97 ? 19.210 -6.991 3.116 1.00 18.15 97 THR A N 1
ATOM 659 C CA . THR A 1 97 ? 19.604 -7.364 1.765 1.00 18.22 97 THR A CA 1
ATOM 660 C C . THR A 1 97 ? 18.881 -6.549 0.702 1.00 17.47 97 THR A C 1
ATOM 661 O O . THR A 1 97 ? 19.081 -6.797 -0.491 1.00 16.71 97 THR A O 1
ATOM 665 N N . ASP A 1 98 ? 18.053 -5.587 1.106 1.00 17.67 98 ASP A N 1
ATOM 666 C CA . ASP A 1 98 ? 17.276 -4.754 0.190 1.00 18.06 98 ASP A CA 1
ATOM 667 C C . ASP A 1 98 ? 17.433 -3.306 0.643 1.00 18.46 98 ASP A C 1
ATOM 668 O O . ASP A 1 98 ? 16.731 -2.856 1.555 1.00 19.09 98 ASP A O 1
ATOM 673 N N . SER A 1 99 ? 18.350 -2.576 0.003 1.00 18.91 99 SER A N 1
ATOM 674 C CA . SER A 1 99 ? 18.596 -1.193 0.394 1.00 20.66 99 SER A CA 1
ATOM 675 C C . SER A 1 99 ? 17.416 -0.281 0.083 1.00 20.47 99 SER A C 1
ATOM 676 O O . SER A 1 99 ? 17.272 0.765 0.724 1.00 21.91 99 SER A O 1
ATOM 679 N N . ARG A 1 100 ? 16.571 -0.649 -0.883 1.00 18.96 100 ARG A N 1
ATOM 680 C CA . ARG A 1 100 ? 15.389 0.157 -1.167 1.00 19.46 100 ARG A CA 1
ATOM 681 C C . ARG A 1 100 ? 14.342 0.020 -0.069 1.00 19.13 100 ARG A C 1
ATOM 682 O O . ARG A 1 100 ? 13.545 0.941 0.144 1.00 20.17 100 ARG A O 1
ATOM 690 N N . SER A 1 101 ? 14.327 -1.114 0.635 1.00 17.81 101 SER A N 1
ATOM 691 C CA . SER A 1 101 ? 13.445 -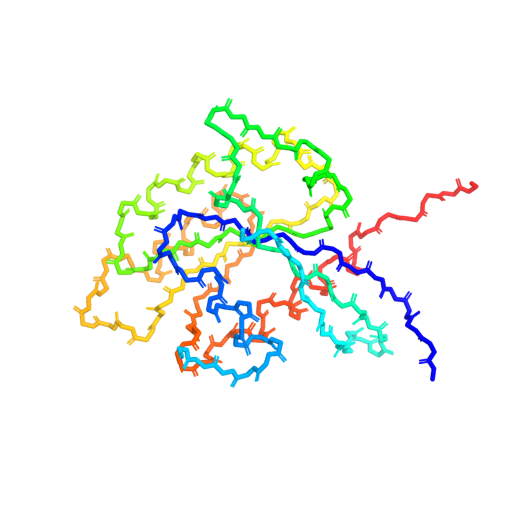1.252 1.790 1.00 16.45 101 SER A CA 1
ATOM 692 C C . SER A 1 101 ? 13.965 -0.458 2.980 1.00 17.16 101 SER A C 1
ATOM 693 O O . SER A 1 101 ? 13.172 0.038 3.789 1.00 16.86 101 SER A O 1
ATOM 696 N N . PHE A 1 102 ? 15.288 -0.331 3.103 1.00 17.68 102 PHE A N 1
ATOM 697 C CA . PHE A 1 102 ? 15.861 0.487 4.166 1.00 19.35 102 PHE A CA 1
ATOM 698 C C . PHE A 1 102 ? 15.615 1.969 3.909 1.00 21.40 102 PHE A C 1
ATOM 699 O O . PHE A 1 102 ? 15.398 2.741 4.849 1.00 23.39 102 PHE A O 1
ATOM 707 N N . GLU A 1 103 ? 15.640 2.382 2.640 1.00 21.66 103 GLU A N 1
ATOM 708 C CA . GLU A 1 103 ? 15.408 3.781 2.302 1.00 23.69 103 GLU A CA 1
ATOM 709 C C . GLU A 1 103 ? 13.945 4.178 2.445 1.00 22.36 103 GLU A C 1
ATOM 710 O O . GLU A 1 103 ? 13.645 5.375 2.499 1.00 24.42 103 GLU A O 1
ATOM 716 N N . ASN A 1 104 ? 13.033 3.210 2.503 1.00 20.42 104 ASN A N 1
ATOM 717 C CA . ASN A 1 104 ? 11.614 3.484 2.688 1.00 20.82 104 ASN A CA 1
ATOM 718 C C . ASN A 1 104 ? 11.208 3.504 4.156 1.00 20.96 104 ASN A C 1
ATOM 719 O O . ASN A 1 104 ? 10.017 3.640 4.456 1.00 20.63 104 ASN A O 1
ATOM 724 N N . VAL A 1 105 ? 12.168 3.369 5.073 1.00 21.77 105 VAL A N 1
ATOM 725 C CA . VAL A 1 105 ? 11.858 3.418 6.497 1.00 21.59 105 VAL A CA 1
ATOM 726 C C . VAL A 1 105 ? 11.384 4.809 6.896 1.00 24.12 105 VAL A C 1
ATOM 727 O O . VAL A 1 105 ? 10.520 4.950 7.773 1.00 24.11 105 VAL A O 1
ATOM 731 N N . GLU A 1 106 ? 11.921 5.853 6.257 1.00 26.62 106 GLU A N 1
ATOM 732 C CA . GLU A 1 106 ? 11.474 7.214 6.534 1.00 29.10 106 GLU A CA 1
ATOM 733 C C . GLU A 1 106 ? 9.974 7.358 6.303 1.00 27.49 106 GLU A C 1
ATOM 734 O O . GLU A 1 106 ? 9.286 8.055 7.056 1.00 27.64 106 GLU A O 1
ATOM 740 N N . ASN A 1 107 ? 9.454 6.707 5.260 1.00 26.34 107 ASN A N 1
ATOM 741 C CA . ASN A 1 107 ? 8.019 6.761 4.996 1.00 26.61 107 ASN A CA 1
ATOM 742 C C . ASN A 1 107 ? 7.233 6.020 6.072 1.00 23.71 107 ASN A C 1
ATOM 743 O O . ASN A 1 107 ? 6.154 6.465 6.479 1.00 23.82 107 ASN A O 1
ATOM 748 N N . TRP A 1 108 ? 7.762 4.889 6.541 1.00 21.70 108 TRP A N 1
ATOM 749 C CA . TRP A 1 108 ? 7.086 4.130 7.589 1.00 21.29 108 TRP A CA 1
ATOM 750 C C . TRP A 1 108 ? 7.092 4.891 8.908 1.00 22.40 108 TRP A C 1
ATOM 751 O O . TRP A 1 108 ? 6.055 5.010 9.571 1.00 22.98 108 TRP A O 1
ATOM 762 N N . PHE A 1 109 ? 8.255 5.414 9.303 1.00 23.08 109 PHE A N 1
ATOM 763 C CA . PHE A 1 109 ? 8.360 6.123 10.574 1.00 23.96 109 PHE A CA 1
ATOM 764 C C . PHE A 1 109 ? 7.475 7.361 10.603 1.00 25.66 109 PHE A C 1
ATOM 765 O O . PHE A 1 109 ? 6.961 7.731 11.664 1.00 25.42 109 PHE A O 1
ATOM 773 N N . GLN A 1 110 ? 7.278 8.011 9.454 1.00 27.08 110 GLN A N 1
ATOM 774 C CA . GLN A 1 110 ? 6.435 9.201 9.421 1.00 28.37 110 GLN A CA 1
ATOM 775 C C . GLN A 1 110 ? 4.964 8.842 9.599 1.00 25.96 110 GLN A C 1
ATOM 776 O O . GLN A 1 110 ? 4.219 9.569 10.267 1.00 26.45 110 GLN A O 1
ATOM 782 N N . THR A 1 111 ? 4.528 7.725 9.013 1.00 23.87 111 THR A N 1
ATOM 783 C CA . THR A 1 111 ? 3.129 7.325 9.119 1.00 24.18 111 THR A CA 1
ATOM 784 C C . THR A 1 111 ? 2.807 6.765 10.500 1.00 23.76 111 THR A C 1
ATOM 785 O O . THR A 1 111 ? 1.750 7.070 11.064 1.00 24.26 111 THR A O 1
ATOM 789 N N . VAL A 1 112 ? 3.705 5.947 11.055 1.00 23.17 112 VAL A N 1
ATOM 790 C CA . VAL A 1 112 ? 3.462 5.346 12.365 1.00 22.46 112 VAL A CA 1
ATOM 791 C C . VAL A 1 112 ? 3.316 6.426 13.429 1.00 23.73 112 VAL A C 1
ATOM 792 O O . VAL A 1 112 ? 2.352 6.434 14.203 1.00 23.73 112 VAL A O 1
ATOM 796 N N . THR A 1 113 ? 4.267 7.360 13.474 1.00 25.61 113 THR A N 1
ATOM 797 C CA . THR A 1 113 ? 4.239 8.396 14.500 1.00 28.28 113 THR A CA 1
ATOM 798 C C . THR A 1 113 ? 3.017 9.295 14.373 1.00 30.13 113 THR A C 1
ATOM 799 O O . THR A 1 113 ? 2.562 9.865 15.371 1.00 30.89 113 THR A O 1
ATOM 803 N N . GLN A 1 114 ? 2.476 9.439 13.162 1.00 30.58 114 GLN A N 1
ATOM 804 C CA . GLN A 1 114 ? 1.316 10.302 12.976 1.00 31.69 114 GLN A CA 1
ATOM 805 C C . GLN A 1 114 ? 0.049 9.674 13.542 1.00 29.41 114 GLN A C 1
ATOM 806 O O . GLN A 1 114 ? -0.821 10.391 14.050 1.00 30.21 114 GLN A O 1
ATOM 812 N N . HIS A 1 115 ? -0.070 8.349 13.479 1.00 25.92 115 HIS A N 1
ATOM 813 C CA . HIS A 1 115 ? -1.293 7.665 13.875 1.00 25.58 115 HIS A CA 1
ATOM 814 C C . HIS A 1 115 ? -1.167 6.857 15.156 1.00 25.95 115 HIS A C 1
ATOM 815 O O . HIS A 1 115 ? -2.170 6.669 15.848 1.00 26.78 115 HIS A O 1
ATOM 822 N N . ALA A 1 116 ? 0.025 6.371 15.492 1.00 41.01 116 ALA A N 1
ATOM 823 C CA . ALA A 1 116 ? 0.227 5.798 16.812 1.00 40.86 116 ALA A CA 1
ATOM 824 C C . ALA A 1 116 ? 0.232 6.907 17.861 1.00 42.99 116 ALA A C 1
ATOM 825 O O . ALA A 1 116 ? 0.423 8.088 17.554 1.00 43.94 116 ALA A O 1
ATOM 827 N N . ASN A 1 117 ? 0.014 6.518 19.112 1.00 43.72 117 ASN A N 1
ATOM 828 C CA . ASN A 1 117 ? -0.080 7.492 20.187 1.00 46.13 117 ASN A CA 1
ATOM 829 C C . ASN A 1 117 ? 1.307 7.800 20.752 1.00 44.56 117 ASN A C 1
ATOM 830 O O . ASN A 1 117 ? 2.289 7.102 20.486 1.00 41.06 117 ASN A O 1
ATOM 835 N N . GLU A 1 118 ? 1.375 8.872 21.547 1.00 47.12 118 GLU A N 1
ATOM 836 C CA . GLU A 1 118 ? 2.646 9.388 22.041 1.00 46.62 118 GLU A CA 1
ATOM 837 C C . GLU A 1 118 ? 3.381 8.408 22.950 1.00 43.90 118 GLU A C 1
ATOM 838 O O . GLU A 1 118 ? 4.607 8.502 23.073 1.00 41.74 118 GLU A O 1
ATOM 844 N N . ASP A 1 119 ? 2.679 7.480 23.592 1.00 41.72 119 ASP A N 1
ATOM 845 C CA . ASP A 1 119 ? 3.332 6.531 24.485 1.00 39.43 119 ASP A CA 1
ATOM 846 C C . ASP A 1 119 ? 3.721 5.233 23.791 1.00 36.03 119 ASP A C 1
ATOM 847 O O . ASP A 1 119 ? 4.295 4.350 24.437 1.00 35.75 119 ASP A O 1
ATOM 852 N N . ALA A 1 120 ? 3.423 5.092 22.503 1.00 34.40 120 ALA A N 1
ATOM 853 C CA . ALA A 1 120 ? 3.861 3.917 21.765 1.00 31.67 120 ALA A CA 1
ATOM 854 C C . ALA A 1 120 ? 5.367 3.970 21.542 1.00 28.66 120 ALA A C 1
ATOM 855 O O . ALA A 1 120 ? 5.932 5.028 21.254 1.00 27.96 120 ALA A O 1
ATOM 857 N N . GLN A 1 121 ? 6.018 2.820 21.685 1.00 26.18 121 GLN A N 1
ATOM 858 C CA . GLN A 1 121 ? 7.461 2.708 21.522 1.00 23.07 121 GLN A CA 1
ATOM 859 C C . GLN A 1 121 ? 7.775 2.068 20.177 1.00 19.90 121 GLN A C 1
ATOM 860 O O . GLN A 1 121 ? 7.211 1.024 19.834 1.00 18.90 121 GLN A O 1
ATOM 866 N N . ILE A 1 122 ? 8.675 2.693 19.422 1.00 19.18 122 ILE A N 1
ATOM 867 C CA . ILE A 1 122 ? 9.060 2.223 18.096 1.00 18.51 122 ILE A CA 1
ATOM 868 C C . ILE A 1 122 ? 10.406 1.520 18.192 1.00 17.94 122 ILE A C 1
ATOM 869 O O . ILE A 1 122 ? 11.324 1.994 18.874 1.00 17.91 122 ILE A O 1
ATOM 874 N N . PHE A 1 123 ? 10.524 0.382 17.508 1.00 17.49 123 PHE A N 1
ATOM 875 C CA . PHE A 1 123 ? 11.732 -0.435 17.519 1.00 16.06 123 PHE A CA 1
ATOM 876 C C . PHE A 1 123 ? 12.133 -0.726 16.081 1.00 15.91 123 PHE A C 1
ATOM 877 O O . PHE A 1 123 ? 11.371 -1.355 15.340 1.00 16.78 123 PHE A O 1
ATOM 885 N N . LEU A 1 124 ? 13.320 -0.270 15.690 1.00 15.52 124 LEU A N 1
ATOM 886 C CA . LEU A 1 124 ? 13.825 -0.528 14.348 1.00 15.92 124 LEU A CA 1
ATOM 887 C C . LEU A 1 124 ? 14.515 -1.884 14.295 1.00 15.86 124 LEU A C 1
ATOM 888 O O . LEU A 1 124 ? 15.289 -2.239 15.188 1.00 16.41 124 LEU A O 1
ATOM 893 N N . VAL A 1 125 ? 14.232 -2.643 13.239 1.00 15.65 125 VAL A N 1
ATOM 894 C CA . VAL A 1 125 ? 14.752 -3.998 13.089 1.00 16.12 125 VAL A CA 1
ATOM 895 C C . VAL A 1 125 ? 15.216 -4.197 11.654 1.00 16.86 125 VAL A C 1
ATOM 896 O O . VAL A 1 125 ? 14.475 -3.906 10.709 1.00 17.31 125 VAL A O 1
ATOM 900 N N . GLY A 1 126 ? 16.442 -4.691 11.492 1.00 17.02 126 GLY A N 1
ATOM 901 C CA . GLY A 1 126 ? 16.941 -5.084 10.189 1.00 18.25 126 GLY A CA 1
ATOM 902 C C . GLY A 1 126 ? 16.908 -6.588 10.014 1.00 19.32 126 GLY A C 1
ATOM 903 O O . GLY A 1 126 ? 17.787 -7.298 10.513 1.00 19.46 126 GLY A O 1
ATOM 904 N N . ASN A 1 127 ? 15.896 -7.085 9.309 1.00 20.13 127 ASN A N 1
ATOM 905 C CA . ASN A 1 127 ? 15.678 -8.516 9.187 1.00 21.02 127 ASN A CA 1
ATOM 906 C C . ASN A 1 127 ? 16.650 -9.135 8.182 1.00 22.75 127 ASN A C 1
ATOM 907 O O . ASN A 1 127 ? 17.366 -8.442 7.454 1.00 23.54 127 ASN A O 1
ATOM 912 N N . LYS A 1 128 ? 16.663 -10.470 8.161 1.00 14.45 128 LYS A N 1
ATOM 913 C CA . LYS A 1 128 ? 17.491 -11.256 7.244 1.00 15.65 128 LYS A CA 1
ATOM 914 C C . LYS A 1 128 ? 18.978 -10.997 7.475 1.00 16.74 128 LYS A C 1
ATOM 915 O O . LYS A 1 128 ? 19.760 -10.887 6.529 1.00 16.22 128 LYS A O 1
ATOM 921 N N . CYS A 1 129 ? 19.381 -10.915 8.747 1.00 17.78 129 CYS A N 1
ATOM 922 C CA . CYS A 1 129 ? 20.789 -10.695 9.057 1.00 18.68 129 CYS A CA 1
ATOM 923 C C . CYS A 1 129 ? 21.652 -11.904 8.725 1.00 19.15 129 CYS A C 1
ATOM 924 O O . CYS A 1 129 ? 22.882 -11.797 8.772 1.00 20.14 129 CYS A O 1
ATOM 927 N N . ASP A 1 130 ? 21.039 -13.043 8.396 1.00 19.26 130 ASP A N 1
ATOM 928 C CA . ASP A 1 130 ? 21.795 -14.239 8.051 1.00 21.77 130 ASP A CA 1
ATOM 929 C C . ASP A 1 130 ? 22.322 -14.194 6.624 1.00 23.78 130 ASP A C 1
ATOM 930 O O . ASP A 1 130 ? 23.373 -14.779 6.338 1.00 24.92 130 ASP A O 1
ATOM 935 N N . ASP A 1 131 ? 21.613 -13.515 5.721 1.00 23.67 131 ASP A N 1
ATOM 936 C CA . ASP A 1 131 ? 21.979 -13.475 4.306 1.00 23.39 131 ASP A CA 1
ATOM 937 C C . ASP A 1 131 ? 23.074 -12.430 4.110 1.00 22.55 131 ASP A C 1
ATOM 938 O O . ASP A 1 131 ? 22.840 -11.297 3.683 1.00 22.06 131 ASP A O 1
ATOM 943 N N . GLU A 1 132 ? 24.306 -12.833 4.428 1.00 22.80 132 GLU A N 1
ATOM 944 C CA . GLU A 1 132 ? 25.449 -11.942 4.276 1.00 24.01 132 GLU A CA 1
ATOM 945 C C . GLU A 1 132 ? 25.925 -11.838 2.834 1.00 24.54 132 GLU A C 1
ATOM 946 O O . GLU A 1 132 ? 26.557 -10.838 2.476 1.00 25.90 132 GLU A O 1
ATOM 952 N N . VAL A 1 133 ? 25.640 -12.842 2.002 1.00 24.21 133 VAL A N 1
ATOM 953 C CA . VAL A 1 133 ? 26.050 -12.788 0.602 1.00 24.66 133 VAL A CA 1
ATOM 954 C C . VAL A 1 133 ? 25.301 -11.682 -0.132 1.00 24.72 133 VAL A C 1
ATOM 955 O O . VAL A 1 133 ? 25.859 -11.009 -1.007 1.00 26.42 133 VAL A O 1
ATOM 959 N N . ASN A 1 134 ? 24.034 -11.468 0.217 1.00 23.15 134 ASN A N 1
ATOM 960 C CA . ASN A 1 134 ? 23.190 -10.489 -0.453 1.00 22.31 134 ASN A CA 1
ATOM 961 C C . ASN A 1 134 ? 23.021 -9.204 0.346 1.00 20.85 134 ASN A C 1
ATOM 962 O O . ASN A 1 134 ? 22.145 -8.398 0.019 1.00 20.27 134 ASN A O 1
ATOM 967 N N . ARG A 1 135 ? 23.837 -8.990 1.377 1.00 20.07 135 ARG A N 1
ATOM 968 C CA . ARG A 1 135 ? 23.675 -7.816 2.225 1.00 17.36 135 ARG A CA 1
ATOM 969 C C . ARG A 1 135 ? 23.912 -6.537 1.432 1.00 17.80 135 ARG A C 1
ATOM 970 O O . ARG A 1 135 ? 24.938 -6.384 0.763 1.00 18.77 135 ARG A O 1
ATOM 978 N N . GLN A 1 136 ? 22.948 -5.617 1.507 1.00 17.28 136 GLN A N 1
ATOM 979 C CA . GLN A 1 136 ? 23.061 -4.311 0.877 1.00 17.81 136 GLN A CA 1
ATOM 980 C C . GLN A 1 136 ? 23.091 -3.157 1.865 1.00 18.14 136 GLN A C 1
ATOM 981 O O . GLN A 1 136 ? 23.465 -2.046 1.475 1.00 18.05 136 GLN A O 1
ATOM 987 N N . VAL A 1 137 ? 22.708 -3.382 3.119 1.00 17.43 137 VAL A N 1
ATOM 988 C CA . VAL A 1 137 ? 22.719 -2.359 4.157 1.00 17.92 137 VAL A CA 1
ATOM 989 C C . VAL A 1 137 ? 23.579 -2.860 5.307 1.00 18.08 137 VAL A C 1
ATOM 990 O O . VAL A 1 137 ? 23.371 -3.972 5.806 1.00 17.79 137 VAL A O 1
ATOM 994 N N . SER A 1 138 ? 24.542 -2.042 5.720 1.00 19.06 138 SER A N 1
ATOM 995 C CA . SER A 1 138 ? 25.419 -2.409 6.819 1.00 19.75 138 SER A CA 1
ATOM 996 C C . SER A 1 138 ? 24.662 -2.392 8.144 1.00 20.05 138 SER A C 1
ATOM 997 O O . SER A 1 138 ? 23.619 -1.749 8.291 1.00 19.63 138 SER A O 1
ATOM 1000 N N . LYS A 1 139 ? 25.204 -3.125 9.121 1.00 20.67 139 LYS A N 1
ATOM 1001 C CA . LYS A 1 139 ? 24.673 -3.042 10.476 1.00 20.54 139 LYS A CA 1
ATOM 1002 C C . LYS A 1 139 ? 24.902 -1.660 11.070 1.00 19.93 139 LYS A C 1
ATOM 1003 O O . LYS A 1 139 ? 24.119 -1.208 11.913 1.00 20.10 139 LYS A O 1
ATOM 1009 N N . GLU A 1 140 ? 25.961 -0.974 10.636 1.00 19.78 140 GLU A N 1
ATOM 1010 C CA . GLU A 1 140 ? 26.214 0.380 11.109 1.00 20.36 140 GLU A CA 1
ATOM 1011 C C . GLU A 1 140 ? 25.239 1.378 10.495 1.00 20.14 140 GLU A C 1
ATOM 1012 O O . GLU A 1 140 ? 24.900 2.382 11.131 1.00 20.43 140 GLU A O 1
ATOM 1018 N N . GLN A 1 141 ? 24.774 1.119 9.269 1.00 19.63 141 GLN A N 1
ATOM 1019 C CA . GLN A 1 141 ? 23.754 1.977 8.672 1.00 20.35 141 GLN A CA 1
ATOM 1020 C C . GLN A 1 141 ? 22.447 1.895 9.449 1.00 19.59 141 GLN A C 1
ATOM 1021 O O . GLN A 1 141 ? 21.773 2.911 9.657 1.00 16.23 141 GLN A O 1
ATOM 1027 N N . GLY A 1 142 ? 22.068 0.691 9.881 1.00 18.98 142 GLY A N 1
ATOM 1028 C CA . GLY A 1 142 ? 20.867 0.550 10.688 1.00 17.99 142 GLY A CA 1
ATOM 1029 C C . GLY A 1 142 ? 21.014 1.179 12.060 1.00 17.95 142 GLY A C 1
ATOM 1030 O O . GLY A 1 142 ? 20.080 1.805 12.568 1.00 17.28 142 GLY A O 1
ATOM 1031 N N . GLN A 1 143 ? 22.186 1.020 12.680 1.00 18.64 143 GLN A N 1
ATOM 1032 C CA . GLN A 1 143 ? 22.447 1.705 13.941 1.00 19.91 143 GLN A CA 1
ATOM 1033 C C . GLN A 1 143 ? 22.467 3.215 13.756 1.00 20.11 143 GLN A C 1
ATOM 1034 O O . GLN A 1 143 ? 22.155 3.959 14.694 1.00 20.49 143 GLN A O 1
ATOM 1040 N N . GLU A 1 144 ? 22.824 3.683 12.559 1.00 20.24 144 GLU A N 1
ATOM 1041 C CA . GLU A 1 144 ? 22.819 5.116 12.293 1.00 20.50 144 GLU A CA 1
ATOM 1042 C C . GLU A 1 144 ? 21.396 5.640 12.154 1.00 20.38 144 GLU A C 1
ATOM 1043 O O . GLU A 1 144 ? 21.038 6.651 12.765 1.00 21.02 144 GLU A O 1
ATOM 1049 N N . LEU A 1 145 ? 20.563 4.961 11.363 1.00 19.08 145 LEU A N 1
ATOM 1050 C CA . LEU A 1 145 ? 19.194 5.434 11.179 1.00 18.47 145 LEU A CA 1
ATOM 1051 C C . LEU A 1 145 ? 18.404 5.364 12.481 1.00 18.29 145 LEU A C 1
ATOM 1052 O O . LEU A 1 145 ? 17.588 6.249 12.767 1.00 19.01 145 LEU A O 1
ATOM 1057 N N . ALA A 1 146 ? 18.645 4.331 13.290 1.00 17.84 146 ALA A N 1
ATOM 1058 C CA . ALA A 1 146 ? 17.911 4.194 14.543 1.00 17.92 146 ALA A CA 1
ATOM 1059 C C . ALA A 1 146 ? 18.265 5.307 15.521 1.00 18.61 146 ALA A C 1
ATOM 1060 O O . ALA A 1 146 ? 17.381 5.855 16.189 1.00 18.82 146 ALA A O 1
ATOM 1062 N N . ALA A 1 147 ? 19.547 5.664 15.620 1.00 19.15 147 ALA A N 1
ATOM 1063 C CA . ALA A 1 147 ? 19.927 6.725 16.543 1.00 20.21 147 ALA A CA 1
ATOM 1064 C C . ALA A 1 147 ? 19.503 8.098 16.037 1.00 21.12 147 ALA A C 1
ATOM 1065 O O . ALA A 1 147 ? 19.438 9.048 16.824 1.00 22.17 147 ALA A O 1
ATOM 1067 N N . LYS A 1 148 ? 19.192 8.225 14.746 1.00 20.95 148 LYS A N 1
ATOM 1068 C CA . LYS A 1 148 ? 18.621 9.479 14.266 1.00 23.15 148 LYS A CA 1
ATOM 1069 C C . LYS A 1 148 ? 17.138 9.594 14.612 1.00 23.07 148 LYS A C 1
ATOM 1070 O O . LYS A 1 148 ? 16.660 10.683 14.953 1.00 24.14 148 LYS A O 1
ATOM 1076 N N . LEU A 1 149 ? 16.402 8.487 14.549 1.00 21.85 149 LEU A N 1
ATOM 1077 C CA . LEU A 1 149 ? 14.990 8.481 14.905 1.00 21.72 149 LEU A CA 1
ATOM 1078 C C . LEU A 1 149 ? 14.755 8.299 16.397 1.00 21.53 149 LEU A C 1
ATOM 1079 O O . LEU A 1 149 ? 13.594 8.263 16.817 1.00 21.51 149 LEU A O 1
ATOM 1084 N N . ASN A 1 150 ? 15.819 8.174 17.195 1.00 21.56 150 ASN A N 1
ATOM 1085 C CA . ASN A 1 150 ? 15.720 7.982 18.646 1.00 21.90 150 ASN A CA 1
ATOM 1086 C C . ASN A 1 150 ? 14.896 6.740 18.988 1.00 20.30 150 ASN A C 1
ATOM 1087 O O . ASN A 1 150 ? 13.959 6.784 19.788 1.00 21.01 150 ASN A O 1
ATOM 1092 N N . VAL A 1 151 ? 15.259 5.620 18.370 1.00 18.35 151 VAL A N 1
ATOM 1093 C CA . VAL A 1 151 ? 14.592 4.342 18.611 1.00 18.43 151 VAL A CA 1
ATOM 1094 C C . VAL A 1 151 ? 15.654 3.262 18.813 1.00 18.95 151 VAL A C 1
ATOM 1095 O O . VAL A 1 151 ? 16.770 3.390 18.293 1.00 19.46 151 VAL A O 1
ATOM 1099 N N . PRO A 1 152 ? 15.359 2.203 19.563 1.00 18.56 152 PRO A N 1
ATOM 1100 C CA . PRO A 1 152 ? 16.313 1.091 19.677 1.00 17.57 152 PRO A CA 1
ATOM 1101 C C . PRO A 1 152 ? 16.471 0.369 18.347 1.00 16.04 152 PRO A C 1
ATOM 1102 O O . PRO A 1 152 ? 15.701 0.556 17.403 1.00 14.94 152 PRO A O 1
ATOM 1106 N N . PHE A 1 153 ? 17.497 -0.478 18.281 1.00 16.51 153 PHE A N 1
ATOM 1107 C CA . PHE A 1 153 ? 17.843 -1.163 17.045 1.00 16.21 153 PHE A CA 1
ATOM 1108 C C . PHE A 1 153 ? 18.309 -2.581 17.336 1.00 16.75 153 PHE A C 1
ATOM 1109 O O . PHE A 1 153 ? 18.922 -2.852 18.371 1.00 17.86 153 PHE A O 1
ATOM 1117 N N . LEU A 1 154 ? 18.016 -3.479 16.396 1.00 16.42 154 LEU A N 1
ATOM 1118 C CA . LEU A 1 154 ? 18.470 -4.860 16.450 1.00 17.60 154 LEU A CA 1
ATOM 1119 C C . LEU A 1 154 ? 18.455 -5.430 15.038 1.00 17.67 154 LEU A C 1
ATOM 1120 O O . LEU A 1 154 ? 17.511 -5.195 14.281 1.00 17.07 154 LEU A O 1
ATOM 1125 N N . GLU A 1 155 ? 19.505 -6.169 14.691 1.00 18.44 155 GLU A N 1
ATOM 1126 C CA . GLU A 1 155 ? 19.548 -6.938 13.454 1.00 17.68 155 GLU A CA 1
ATOM 1127 C C . GLU A 1 155 ? 19.149 -8.373 13.777 1.00 17.65 155 GLU A C 1
ATOM 1128 O O . GLU A 1 155 ? 19.753 -9.005 14.650 1.00 18.12 155 GLU A O 1
ATOM 1134 N N . ALA A 1 156 ? 18.132 -8.879 13.083 1.00 17.42 156 ALA A N 1
ATOM 1135 C CA . ALA A 1 156 ? 17.561 -10.180 13.392 1.00 19.27 156 ALA A CA 1
ATOM 1136 C C . ALA A 1 156 ? 17.385 -10.998 12.121 1.00 19.65 156 ALA A C 1
ATOM 1137 O O . ALA A 1 156 ? 17.583 -10.514 11.004 1.00 19.77 156 ALA A O 1
ATOM 1139 N N . SER A 1 157 ? 17.013 -12.261 12.314 1.00 20.05 157 SER A N 1
ATOM 1140 C CA . SER A 1 157 ? 16.798 -13.189 11.209 1.00 19.20 157 SER A CA 1
ATOM 1141 C C . SER A 1 157 ? 15.771 -14.224 11.630 1.00 19.13 157 SER A C 1
ATOM 1142 O O . SER A 1 157 ? 16.013 -14.991 12.567 1.00 19.07 157 SER A O 1
ATOM 1145 N N . ALA A 1 158 ? 14.633 -14.257 10.936 1.00 18.79 158 ALA A N 1
ATOM 1146 C CA . ALA A 1 158 ? 13.663 -15.322 11.153 1.00 19.25 158 ALA A CA 1
ATOM 1147 C C . ALA A 1 158 ? 14.192 -16.683 10.725 1.00 20.68 158 ALA A C 1
ATOM 1148 O O . ALA A 1 158 ? 13.603 -17.703 11.096 1.00 22.23 158 ALA A O 1
ATOM 1150 N N . LYS A 1 159 ? 15.287 -16.720 9.962 1.00 20.82 159 LYS A N 1
ATOM 1151 C CA . LYS A 1 159 ? 15.860 -17.982 9.509 1.00 22.84 159 LYS A CA 1
ATOM 1152 C C . LYS A 1 159 ? 16.792 -18.578 10.558 1.00 23.84 159 LYS A C 1
ATOM 1153 O O . LYS A 1 159 ? 16.673 -19.758 10.904 1.00 25.33 159 LYS A O 1
ATOM 1159 N N . SER A 1 160 ? 17.721 -17.778 11.074 1.00 23.45 160 SER A N 1
ATOM 1160 C CA . SER A 1 160 ? 18.678 -18.237 12.072 1.00 23.50 160 SER A CA 1
ATOM 1161 C C . SER A 1 160 ? 18.205 -18.009 13.501 1.00 23.03 160 SER A C 1
ATOM 1162 O O . SER A 1 160 ? 18.929 -18.360 14.439 1.00 23.55 160 SER A O 1
ATOM 1165 N N . ASN A 1 161 ? 17.018 -17.427 13.687 1.00 22.34 161 ASN A N 1
ATOM 1166 C CA . ASN A 1 161 ? 16.463 -17.106 15.002 1.00 23.10 161 ASN A CA 1
ATOM 1167 C C . ASN A 1 161 ? 17.367 -16.170 15.801 1.00 24.86 161 ASN A C 1
ATOM 1168 O O . ASN A 1 161 ? 17.260 -16.095 17.029 1.00 26.75 161 ASN A O 1
ATOM 1173 N N . GLU A 1 162 ? 18.257 -15.446 15.128 1.00 23.91 162 GLU A N 1
ATOM 1174 C CA . GLU A 1 162 ? 19.161 -14.532 15.810 1.00 22.49 162 GLU A CA 1
ATOM 1175 C C . GLU A 1 162 ? 18.415 -13.270 16.222 1.00 18.95 162 GLU A C 1
ATOM 1176 O O . GLU A 1 162 ? 17.768 -12.624 15.393 1.00 17.18 162 GLU A O 1
ATOM 1182 N N . ASN A 1 163 ? 18.492 -12.934 17.509 1.00 18.43 163 ASN A N 1
ATOM 1183 C CA . ASN A 1 163 ? 17.924 -11.720 18.090 1.00 19.11 163 ASN A CA 1
ATOM 1184 C C . ASN A 1 163 ? 16.415 -11.605 17.898 1.00 20.15 163 ASN A C 1
ATOM 1185 O O . ASN A 1 163 ? 15.850 -10.531 18.136 1.00 20.66 163 ASN A O 1
ATOM 1190 N N . VAL A 1 164 ? 15.741 -12.678 17.478 1.00 21.60 164 VAL A N 1
ATOM 1191 C CA . VAL A 1 164 ? 14.298 -12.606 17.264 1.00 20.41 164 VAL A CA 1
ATOM 1192 C C . VAL A 1 164 ? 13.572 -12.441 18.592 1.00 19.49 164 VAL A C 1
ATOM 1193 O O . VAL A 1 164 ? 12.688 -11.588 18.734 1.00 19.08 164 VAL A O 1
ATOM 1197 N N . ASP A 1 165 ? 13.930 -13.257 19.585 1.00 19.36 165 ASP A N 1
ATOM 1198 C CA . ASP A 1 165 ? 13.331 -13.110 20.907 1.00 18.64 165 ASP A CA 1
ATOM 1199 C C . ASP A 1 165 ? 13.682 -11.760 21.521 1.00 18.19 165 ASP A C 1
ATOM 1200 O O . ASP A 1 165 ? 12.830 -11.108 22.134 1.00 18.39 165 ASP A O 1
ATOM 1205 N N . SER A 1 166 ? 14.930 -11.317 21.347 1.00 18.53 166 SER A N 1
ATOM 1206 C CA . SER A 1 166 ? 15.363 -10.053 21.933 1.00 19.36 166 SER A CA 1
ATOM 1207 C C . SER A 1 166 ? 14.608 -8.857 21.369 1.00 18.18 166 SER A C 1
ATOM 1208 O O . SER A 1 166 ? 14.566 -7.808 22.019 1.00 17.93 166 SER A O 1
ATOM 1211 N N . ILE A 1 167 ? 14.021 -8.980 20.176 1.00 17.78 167 ILE A N 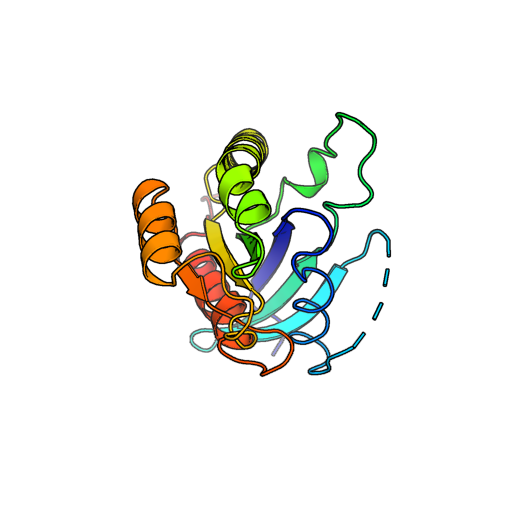1
ATOM 1212 C CA . ILE A 1 167 ? 13.191 -7.902 19.642 1.00 17.32 167 ILE A CA 1
ATOM 1213 C C . ILE A 1 167 ? 12.008 -7.644 20.566 1.00 16.08 167 ILE A C 1
ATOM 1214 O O . ILE A 1 167 ? 11.815 -6.533 21.073 1.00 15.56 167 ILE A O 1
ATOM 1219 N N . PHE A 1 168 ? 11.203 -8.680 20.804 1.00 15.53 168 PHE A N 1
ATOM 1220 C CA . PHE A 1 168 ? 9.966 -8.512 21.555 1.00 15.95 168 PHE A CA 1
ATOM 1221 C C . PHE A 1 168 ? 10.207 -8.436 23.057 1.00 16.52 168 PHE A C 1
ATOM 1222 O O . PHE A 1 168 ? 9.429 -7.792 23.769 1.00 17.81 168 PHE A O 1
ATOM 1230 N N . TYR A 1 169 ? 11.267 -9.075 23.557 1.00 17.27 169 TYR A N 1
ATOM 1231 C CA . TYR A 1 169 ? 11.558 -8.999 24.986 1.00 18.33 169 TYR A CA 1
ATOM 1232 C C . TYR A 1 169 ? 12.064 -7.614 25.373 1.00 19.42 169 TYR A C 1
ATOM 1233 O O . TYR A 1 169 ? 11.680 -7.078 26.419 1.00 20.28 169 TYR A O 1
ATOM 1242 N N . GLU A 1 170 ? 12.929 -7.020 24.546 1.00 19.43 170 GLU A N 1
ATOM 1243 C CA . GLU A 1 170 ? 13.382 -5.658 24.816 1.00 20.33 170 GLU A CA 1
ATOM 1244 C C . GLU A 1 170 ? 12.242 -4.660 24.663 1.00 19.83 170 GLU A C 1
ATOM 1245 O O . GLU A 1 170 ? 12.103 -3.740 25.478 1.00 21.18 170 GLU A O 1
ATOM 1251 N N . LEU A 1 171 ? 11.419 -4.824 23.625 1.00 17.75 171 LEU A N 1
ATOM 1252 C CA . LEU A 1 171 ? 10.296 -3.915 23.421 1.00 15.75 171 LEU A CA 1
ATOM 1253 C C . LEU A 1 171 ? 9.288 -4.022 24.558 1.00 15.72 171 LEU A C 1
ATOM 1254 O O . LEU A 1 171 ? 8.717 -3.013 24.987 1.00 16.07 171 LEU A O 1
ATOM 1259 N N . ALA A 1 172 ? 9.057 -5.237 25.061 1.00 15.82 172 ALA A N 1
ATOM 1260 C CA . ALA A 1 172 ? 8.159 -5.401 26.199 1.00 16.60 172 ALA A CA 1
ATOM 1261 C C . ALA A 1 172 ? 8.746 -4.795 27.466 1.00 17.74 172 ALA A C 1
ATOM 1262 O O . ALA A 1 172 ? 7.998 -4.317 28.327 1.00 18.71 172 ALA A O 1
ATOM 1264 N N . SER A 1 173 ? 10.074 -4.804 27.600 1.00 18.83 173 SER A N 1
ATOM 1265 C CA . SER A 1 173 ? 10.703 -4.192 28.765 1.00 21.41 173 SER A CA 1
ATOM 1266 C C . SER A 1 173 ? 10.596 -2.673 28.727 1.00 21.94 173 SER A C 1
ATOM 1267 O O . SER A 1 173 ? 10.469 -2.037 29.779 1.00 20.98 173 SER A O 1
ATOM 1270 N N . ILE A 1 174 ? 10.645 -2.078 27.534 1.00 21.67 174 ILE A N 1
ATOM 1271 C CA . ILE A 1 174 ? 10.510 -0.629 27.423 1.00 22.58 174 ILE A CA 1
ATOM 1272 C C . ILE A 1 174 ? 9.073 -0.203 27.693 1.00 22.66 174 ILE A C 1
ATOM 1273 O O . ILE A 1 174 ? 8.826 0.779 28.404 1.00 24.24 174 ILE A O 1
ATOM 1278 N N . ILE A 1 175 ? 8.104 -0.929 27.128 1.00 21.70 175 ILE A N 1
ATOM 1279 C CA . ILE A 1 175 ? 6.698 -0.616 27.370 1.00 23.06 175 ILE A CA 1
ATOM 1280 C C . ILE A 1 175 ? 6.369 -0.756 28.850 1.00 25.55 175 ILE A C 1
ATOM 1281 O O . ILE A 1 175 ? 5.629 0.056 29.418 1.00 26.47 175 ILE A O 1
ATOM 1286 N N . GLN A 1 176 ? 6.923 -1.782 29.500 1.00 26.85 176 GLN A N 1
ATOM 1287 C CA . GLN A 1 176 ? 6.695 -1.970 30.929 1.00 29.00 176 GLN A CA 1
ATOM 1288 C C . GLN A 1 176 ? 7.203 -0.784 31.738 1.00 30.28 176 GLN A C 1
ATOM 1289 O O . GLN A 1 176 ? 6.659 -0.481 32.806 1.00 32.25 176 GLN A O 1
ATOM 1295 N N . GLU A 1 177 ? 8.237 -0.103 31.247 1.00 30.11 177 GLU A N 1
ATOM 1296 C CA . GLU A 1 177 ? 8.766 1.084 31.905 1.00 33.41 177 GLU A CA 1
ATOM 1297 C C . GLU A 1 177 ? 8.046 2.358 31.484 1.00 34.55 177 GLU A C 1
ATOM 1298 O O . GLU A 1 177 ? 7.999 3.320 32.259 1.00 36.82 177 GLU A O 1
ATOM 1304 N N . LYS A 1 178 ? 7.467 2.379 30.281 1.00 33.19 178 LYS A N 1
ATOM 1305 C CA . LYS A 1 178 ? 6.918 3.599 29.707 1.00 33.41 178 LYS A CA 1
ATOM 1306 C C . LYS A 1 178 ? 5.398 3.672 29.709 1.00 32.92 178 LYS A C 1
ATOM 1307 O O . LYS A 1 178 ? 4.858 4.782 29.649 1.00 33.75 178 LYS A O 1
ATOM 1313 N N . HIS A 1 179 ? 4.699 2.539 29.767 1.00 32.15 179 HIS A N 1
ATOM 1314 C CA . HIS A 1 179 ? 3.247 2.558 29.642 1.00 32.70 179 HIS A CA 1
ATOM 1315 C C . HIS A 1 179 ? 2.615 3.345 30.785 1.00 33.64 179 HIS A C 1
ATOM 1316 O O . HIS A 1 179 ? 3.133 3.389 31.905 1.00 34.70 179 HIS A O 1
ATOM 1323 N N . VAL A 1 180 ? 1.484 3.973 30.488 1.00 33.34 180 VAL A N 1
ATOM 1324 C CA . VAL A 1 180 ? 0.862 4.952 31.373 1.00 33.86 180 VAL A CA 1
ATOM 1325 C C . VAL A 1 180 ? -0.213 4.282 32.211 1.00 34.16 180 VAL A C 1
ATOM 1326 O O . VAL A 1 180 ? -0.965 3.428 31.724 1.00 34.02 180 VAL A O 1
ATOM 1330 N N . GLU A 1 181 ? -0.282 4.671 33.487 1.00 35.08 181 GLU A N 1
ATOM 1331 C CA . GLU A 1 181 ? -1.346 4.269 34.408 1.00 37.43 181 GLU A CA 1
ATOM 1332 C C . GLU A 1 181 ? -1.819 5.548 35.099 1.00 39.26 181 GLU A C 1
ATOM 1333 O O . GLU A 1 181 ? -1.387 5.870 36.209 1.00 41.99 181 GLU A O 1
ATOM 1339 N N . GLU A 1 182 ? -2.704 6.279 34.426 1.00 38.54 182 GLU A N 1
ATOM 1340 C CA . GLU A 1 182 ? -3.133 7.585 34.905 1.00 36.04 182 GLU A CA 1
ATOM 1341 C C . GLU A 1 182 ? -4.041 7.452 36.123 1.00 46.67 182 GLU A C 1
ATOM 1342 O O . GLU A 1 182 ? -4.822 6.506 36.245 1.00 40.61 182 GLU A O 1
ATOM 1348 N N . ASN A 1 183 ? -3.942 8.431 37.019 1.00 48.97 183 ASN A N 1
ATOM 1349 C CA . ASN A 1 183 ? -4.667 8.380 38.281 1.00 52.91 183 ASN A CA 1
ATOM 1350 C C . ASN A 1 183 ? -6.158 8.628 38.075 1.00 56.58 183 ASN A C 1
ATOM 1351 O O . ASN A 1 183 ? -6.570 9.419 37.223 1.00 56.22 183 ASN A O 1
ATOM 1356 N N . ILE A 1 184 ? -6.963 7.939 38.884 1.00 59.87 184 ILE A N 1
ATOM 1357 C CA . ILE A 1 184 ? -8.426 8.032 38.884 1.00 63.17 184 ILE A CA 1
ATOM 1358 C C . ILE A 1 184 ? -9.022 7.632 37.535 1.00 61.61 184 ILE A C 1
ATOM 1359 O O . ILE A 1 184 ? -9.650 6.579 37.424 1.00 63.43 184 ILE A O 1
#

Radius of gyration: 15.32 Å; Cα contacts (8 Å, |Δi|>4): 316; chains: 1; bounding box: 35×32×40 Å